Protein AF-A0A496AWL1-F1 (afdb_monomer)

Radius of gyration: 14.62 Å; Cα contacts (8 Å, |Δi|>4): 86; chains: 1; bounding box: 56×27×30 Å

pLDDT: mean 80.45, std 13.74, range [33.88, 94.31]

Nearest PDB structures (foldseek):
  6rmq-assembly2_B-3  TM=5.560E-01  e=9.309E-01  Deinococcus deserti
  9bd1-assembly1_A  TM=2.734E-01  e=8.255E+00  Homo sapiens

Structure (mmCIF, N/CA/C/O backbone):
data_AF-A0A496AWL1-F1
#
_entry.id   AF-A0A496AWL1-F1
#
loop_
_atom_site.group_PDB
_atom_site.id
_atom_site.type_symbol
_atom_site.label_atom_id
_atom_site.label_alt_id
_atom_site.label_comp_id
_atom_site.label_asym_id
_atom_site.label_entity_id
_atom_site.label_seq_id
_atom_site.pdbx_PDB_ins_code
_atom_site.Cartn_x
_atom_site.Cartn_y
_atom_site.Cartn_z
_atom_site.occupancy
_atom_site.B_iso_or_equiv
_atom_site.auth_seq_id
_atom_site.auth_comp_id
_atom_site.auth_asym_id
_atom_site.auth_atom_id
_atom_site.pdbx_PDB_model_num
ATOM 1 N N . MET A 1 1 ? -29.199 -11.484 -13.342 1.00 55.28 1 MET A N 1
ATOM 2 C CA . MET A 1 1 ? -28.106 -10.595 -13.791 1.00 55.28 1 MET A CA 1
ATOM 3 C C . MET A 1 1 ? -26.874 -10.957 -12.977 1.00 55.28 1 MET A C 1
ATOM 5 O O . MET A 1 1 ? -26.991 -10.978 -11.759 1.00 55.28 1 MET A O 1
ATOM 9 N N . LYS A 1 2 ? -25.759 -11.357 -13.600 1.00 68.00 2 LYS A N 1
ATOM 10 C CA . LYS A 1 2 ? -24.514 -11.616 -12.854 1.00 68.00 2 LYS A CA 1
ATOM 11 C C . LYS A 1 2 ? -23.859 -10.272 -12.538 1.00 68.00 2 LYS A C 1
ATOM 13 O O . LYS A 1 2 ? -23.697 -9.462 -13.445 1.00 68.00 2 LYS A O 1
ATOM 18 N N . VAL A 1 3 ? -23.530 -10.042 -11.271 1.00 80.12 3 VAL A N 1
ATOM 19 C CA . VAL A 1 3 ? -22.772 -8.870 -10.819 1.00 80.12 3 VAL A CA 1
ATOM 20 C C . VAL A 1 3 ? -21.329 -9.327 -10.650 1.00 80.12 3 VAL A C 1
ATOM 22 O O . VAL A 1 3 ? -21.063 -10.235 -9.866 1.00 80.12 3 VAL A O 1
ATOM 25 N N . TYR A 1 4 ? -20.424 -8.748 -11.431 1.00 82.06 4 TYR A N 1
ATOM 26 C CA . TYR A 1 4 ? -18.990 -9.011 -11.341 1.00 82.06 4 TYR A CA 1
ATOM 27 C C . TYR A 1 4 ? -18.334 -7.899 -10.525 1.00 82.06 4 TYR A C 1
ATOM 29 O O . TYR A 1 4 ? -18.715 -6.735 -10.656 1.00 82.06 4 TYR A O 1
ATOM 37 N N . LYS A 1 5 ? -17.373 -8.260 -9.672 1.00 88.19 5 LYS A N 1
ATOM 38 C CA . LYS A 1 5 ? -16.567 -7.286 -8.929 1.00 88.19 5 LYS A CA 1
ATOM 39 C C . LYS A 1 5 ? -15.519 -6.669 -9.853 1.00 88.19 5 LYS A C 1
ATOM 41 O O . LYS A 1 5 ? -15.094 -7.304 -10.820 1.00 88.19 5 LYS A O 1
ATOM 46 N N . THR A 1 6 ? -15.120 -5.436 -9.558 1.00 94.31 6 THR A N 1
ATOM 47 C CA . THR A 1 6 ? -13.936 -4.836 -10.182 1.00 94.31 6 THR A CA 1
ATOM 48 C C . THR A 1 6 ? -12.680 -5.539 -9.677 1.00 94.31 6 THR A C 1
ATOM 50 O O . THR A 1 6 ? -12.704 -6.192 -8.631 1.00 94.31 6 THR A O 1
ATOM 53 N N . TRP A 1 7 ? -11.583 -5.398 -10.420 1.00 91.12 7 TRP A N 1
ATOM 54 C CA . TRP A 1 7 ? -10.284 -5.916 -9.998 1.00 91.12 7 TRP A CA 1
ATOM 55 C C . TRP A 1 7 ? -9.864 -5.349 -8.635 1.00 91.12 7 TRP A C 1
ATOM 57 O O . TRP A 1 7 ? -9.531 -6.117 -7.741 1.00 91.12 7 TRP A O 1
ATOM 67 N N . ASP A 1 8 ? -10.002 -4.037 -8.438 1.00 91.94 8 ASP A N 1
ATOM 68 C CA . ASP A 1 8 ? -9.653 -3.368 -7.177 1.00 91.94 8 ASP A CA 1
ATOM 69 C C . ASP A 1 8 ? -10.448 -3.930 -5.992 1.00 91.94 8 ASP A C 1
ATOM 71 O O . ASP A 1 8 ? -9.883 -4.295 -4.964 1.00 91.94 8 ASP A O 1
ATOM 75 N N . ALA A 1 9 ? -11.767 -4.082 -6.160 1.00 92.81 9 ALA A N 1
ATOM 76 C CA . ALA A 1 9 ? -12.630 -4.614 -5.110 1.00 92.81 9 ALA A CA 1
ATOM 77 C C . ALA A 1 9 ? -12.286 -6.071 -4.772 1.00 92.81 9 ALA A C 1
ATOM 79 O O . ALA A 1 9 ? -12.352 -6.460 -3.608 1.00 92.81 9 ALA A O 1
ATOM 80 N N . PHE A 1 10 ? -11.914 -6.863 -5.780 1.00 93.00 10 PHE A N 1
ATOM 81 C CA . PHE A 1 10 ? -11.438 -8.227 -5.583 1.00 93.00 10 PHE A CA 1
ATOM 82 C C . PHE A 1 10 ? -10.102 -8.251 -4.828 1.00 93.00 10 PHE A C 1
ATOM 84 O O . PHE A 1 10 ? -9.978 -8.977 -3.848 1.00 93.00 10 PHE A O 1
ATOM 91 N N . MET A 1 11 ? -9.128 -7.427 -5.220 1.00 93.75 11 MET A N 1
ATOM 92 C CA . MET A 1 11 ? -7.818 -7.374 -4.560 1.00 93.75 11 MET A CA 1
ATOM 93 C C . MET A 1 11 ? -7.926 -6.970 -3.087 1.00 93.75 11 MET A C 1
ATOM 95 O O . MET A 1 11 ? -7.333 -7.620 -2.226 1.00 93.75 11 MET A O 1
ATOM 99 N N . VAL A 1 12 ? -8.729 -5.950 -2.777 1.00 93.75 12 VAL A N 1
ATOM 100 C CA . VAL A 1 12 ? -8.959 -5.494 -1.396 1.00 93.75 12 VAL A CA 1
ATOM 101 C C . VAL A 1 12 ? -9.625 -6.579 -0.547 1.00 93.75 12 VAL A C 1
ATOM 103 O O . VAL A 1 12 ? -9.260 -6.766 0.613 1.00 93.75 12 VAL A O 1
ATOM 106 N N . GLU A 1 13 ? -10.593 -7.309 -1.104 1.00 92.69 13 GLU A N 1
ATOM 107 C CA . GLU A 1 13 ? -11.248 -8.428 -0.420 1.00 92.69 13 GLU A CA 1
ATOM 108 C C . GLU A 1 13 ? -10.268 -9.573 -0.141 1.00 92.69 13 GLU A C 1
ATOM 110 O O . GLU A 1 13 ? -10.160 -10.013 1.002 1.00 92.69 13 GLU A O 1
ATOM 115 N N . GLN A 1 14 ? -9.486 -9.990 -1.140 1.00 91.81 14 GLN A N 1
ATOM 116 C CA . GLN A 1 14 ? -8.497 -11.061 -0.987 1.00 91.81 14 GLN A CA 1
ATOM 117 C C . GLN A 1 14 ? -7.452 -10.726 0.086 1.00 91.81 14 GLN A C 1
ATOM 119 O O . GLN A 1 14 ? -7.149 -11.563 0.937 1.00 91.81 14 GLN A O 1
ATOM 124 N N . LEU A 1 15 ? -6.936 -9.494 0.085 1.00 91.69 15 LEU A N 1
ATOM 125 C CA . LEU A 1 15 ? -5.969 -9.030 1.083 1.00 91.69 15 LEU A CA 1
ATOM 126 C C . LEU A 1 15 ? -6.575 -8.908 2.485 1.00 91.69 15 LEU A C 1
ATOM 128 O O . LEU A 1 15 ? -5.859 -9.031 3.475 1.00 91.69 15 LEU A O 1
ATOM 132 N N . ARG A 1 16 ? -7.887 -8.682 2.590 1.00 92.00 16 ARG A N 1
ATOM 133 C CA . ARG A 1 16 ? -8.590 -8.628 3.875 1.00 92.00 16 ARG A CA 1
ATOM 134 C C . ARG A 1 16 ? -8.872 -10.021 4.438 1.00 92.00 16 ARG A C 1
ATOM 136 O O . ARG A 1 16 ? -8.728 -10.221 5.641 1.00 92.00 16 ARG A O 1
ATOM 143 N N . GLU A 1 17 ? -9.304 -10.960 3.599 1.00 87.56 17 GLU A N 1
ATOM 144 C CA . GLU A 1 17 ? -9.806 -12.275 4.029 1.00 87.56 17 GLU A CA 1
ATOM 145 C C . GLU A 1 17 ? -8.716 -13.352 4.120 1.00 87.56 17 GLU A C 1
ATOM 147 O O . GLU A 1 17 ? -8.801 -14.251 4.958 1.00 87.56 17 GLU A O 1
ATOM 152 N N . HIS A 1 18 ? -7.674 -13.255 3.293 1.00 76.56 18 HIS A N 1
ATOM 153 C CA . HIS A 1 18 ? -6.636 -14.284 3.145 1.00 76.56 18 HIS A CA 1
ATOM 154 C C . HIS A 1 18 ? -5.209 -13.739 3.336 1.00 76.56 18 HIS A C 1
ATOM 156 O O . HIS A 1 18 ? -4.242 -14.418 3.002 1.00 76.56 18 HIS A O 1
ATOM 162 N N . GLY A 1 19 ? -5.093 -12.507 3.840 1.00 67.31 19 GLY A N 1
ATOM 163 C CA . GLY A 1 19 ? -3.961 -11.598 3.655 1.00 67.31 19 GLY A CA 1
ATOM 164 C C . GLY A 1 19 ? -2.599 -12.046 4.172 1.00 67.31 19 GLY A C 1
ATOM 165 O O . GLY A 1 19 ? -2.166 -11.611 5.239 1.00 67.31 19 GLY A O 1
ATOM 166 N N . ASP A 1 20 ? -1.860 -12.773 3.338 1.00 82.06 20 ASP A N 1
ATOM 167 C CA . ASP A 1 20 ? -0.402 -12.683 3.329 1.00 82.06 20 ASP A CA 1
ATOM 168 C C . ASP A 1 20 ? 0.023 -11.395 2.605 1.00 82.06 20 ASP A C 1
ATOM 170 O O . ASP A 1 20 ? 0.309 -11.369 1.407 1.00 82.06 20 ASP A O 1
ATOM 174 N N . VAL A 1 21 ? -0.007 -10.287 3.349 1.00 85.25 21 VAL A N 1
ATOM 175 C CA . VAL A 1 21 ? 0.425 -8.970 2.857 1.00 85.25 21 VAL A CA 1
ATOM 176 C C . VAL A 1 21 ? 1.909 -8.987 2.483 1.00 85.25 21 VAL A C 1
ATOM 178 O O . VAL A 1 21 ? 2.285 -8.325 1.519 1.00 85.25 21 VAL A O 1
ATOM 181 N N . GLY A 1 22 ? 2.731 -9.757 3.205 1.00 83.44 22 GLY A N 1
ATOM 182 C CA . GLY A 1 22 ? 4.164 -9.886 2.937 1.00 83.44 22 GLY A CA 1
ATOM 183 C C . GLY A 1 22 ? 4.416 -10.540 1.583 1.00 83.44 22 GLY A C 1
ATOM 184 O O . GLY A 1 22 ? 5.036 -9.927 0.722 1.00 83.44 22 GLY A O 1
ATOM 185 N N . GLY A 1 23 ? 3.832 -11.717 1.345 1.00 87.38 23 GLY A N 1
ATOM 186 C CA . GLY A 1 23 ? 3.962 -12.414 0.063 1.00 87.38 23 GLY A CA 1
ATOM 187 C C . GLY A 1 23 ? 3.409 -11.617 -1.125 1.00 87.38 23 GLY A C 1
ATOM 188 O O . GLY A 1 23 ? 3.981 -11.643 -2.214 1.00 87.38 23 GLY A O 1
ATOM 189 N N . TYR A 1 24 ? 2.328 -10.855 -0.925 1.00 90.31 24 TYR A N 1
ATOM 190 C CA . TYR A 1 24 ? 1.817 -9.950 -1.958 1.00 90.31 24 TYR A CA 1
ATOM 191 C C . TYR A 1 24 ? 2.796 -8.807 -2.275 1.00 90.31 24 TYR A C 1
ATOM 193 O O . TYR A 1 24 ? 3.031 -8.502 -3.445 1.00 90.31 24 TYR A O 1
ATOM 201 N N . LEU A 1 25 ? 3.379 -8.185 -1.249 1.00 88.56 25 LEU A N 1
ATOM 202 C CA . LEU A 1 25 ? 4.377 -7.129 -1.417 1.00 88.56 25 LEU A CA 1
ATOM 203 C C . LEU A 1 25 ? 5.657 -7.633 -2.072 1.00 88.56 25 LEU A C 1
ATOM 205 O O . LEU A 1 25 ? 6.194 -6.938 -2.931 1.00 88.56 25 LEU A O 1
ATOM 209 N N . ASP A 1 26 ? 6.116 -8.827 -1.708 1.00 87.12 26 ASP A N 1
ATOM 210 C CA . ASP A 1 26 ? 7.297 -9.442 -2.309 1.00 87.12 26 ASP A CA 1
ATOM 211 C C . ASP A 1 26 ? 7.096 -9.620 -3.822 1.00 87.12 26 ASP A C 1
ATOM 213 O O . ASP A 1 26 ? 7.924 -9.161 -4.610 1.00 87.12 26 ASP A O 1
ATOM 217 N N . ALA A 1 27 ? 5.941 -10.148 -4.245 1.00 90.56 27 ALA A N 1
ATOM 218 C CA . ALA A 1 27 ? 5.596 -10.272 -5.664 1.00 90.56 27 ALA A CA 1
ATOM 219 C C . ALA A 1 27 ? 5.539 -8.909 -6.385 1.00 90.56 27 ALA A C 1
ATOM 221 O O . ALA A 1 27 ? 5.987 -8.766 -7.521 1.00 90.56 27 ALA A O 1
ATOM 222 N N . VAL A 1 28 ? 5.019 -7.872 -5.723 1.00 91.19 28 VAL A N 1
ATOM 223 C CA . VAL A 1 28 ? 4.985 -6.504 -6.268 1.00 91.19 28 VAL A CA 1
ATOM 224 C C . VAL A 1 28 ? 6.393 -5.918 -6.421 1.00 91.19 28 VAL A C 1
ATOM 226 O O . VAL A 1 28 ? 6.670 -5.216 -7.398 1.00 91.19 28 VAL A O 1
ATOM 229 N N . ILE A 1 29 ? 7.297 -6.199 -5.479 1.00 86.94 29 ILE A N 1
ATOM 230 C CA . ILE A 1 29 ? 8.697 -5.770 -5.549 1.00 86.94 29 ILE A CA 1
ATOM 231 C C . ILE A 1 29 ? 9.417 -6.474 -6.706 1.00 86.94 29 ILE A C 1
ATOM 233 O O . ILE A 1 29 ? 10.178 -5.816 -7.417 1.00 86.94 29 ILE A O 1
ATOM 237 N N . GLU A 1 30 ? 9.163 -7.764 -6.937 1.00 89.06 30 GLU A N 1
ATOM 238 C CA . GLU A 1 30 ? 9.693 -8.498 -8.095 1.00 89.06 30 GLU A CA 1
ATOM 239 C C . GLU A 1 30 ? 9.246 -7.860 -9.420 1.00 89.06 30 GLU A C 1
ATOM 241 O O . GLU A 1 30 ? 10.079 -7.565 -10.282 1.00 89.06 30 GLU A O 1
ATOM 246 N N . GLU A 1 31 ? 7.959 -7.532 -9.560 1.00 90.50 31 GLU A N 1
ATOM 247 C CA . GLU A 1 31 ? 7.449 -6.853 -10.759 1.00 90.50 31 GLU A CA 1
ATOM 248 C C . GLU A 1 31 ? 8.073 -5.469 -10.961 1.00 90.50 31 GLU A C 1
ATOM 250 O O . GLU A 1 31 ? 8.445 -5.079 -12.076 1.00 90.50 31 GLU A O 1
ATOM 255 N N . TYR A 1 32 ? 8.268 -4.725 -9.872 1.00 86.38 32 TYR A N 1
ATOM 256 C CA . TYR A 1 32 ? 9.003 -3.468 -9.923 1.00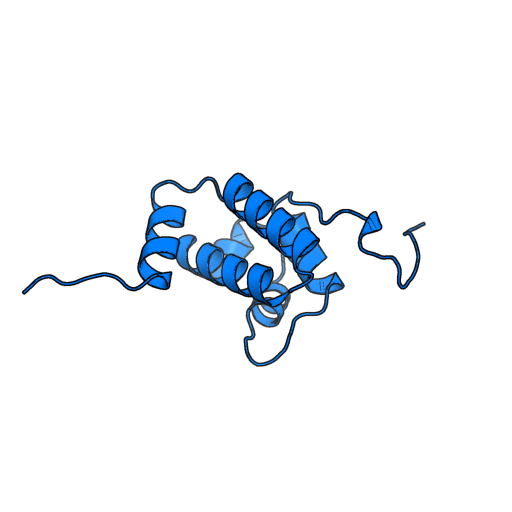 86.38 32 TYR A CA 1
ATOM 257 C C . TYR A 1 32 ? 10.453 -3.660 -10.390 1.00 86.38 32 TYR A C 1
ATOM 259 O O . TYR A 1 32 ? 10.950 -2.842 -11.164 1.00 86.38 32 TYR A O 1
ATOM 267 N N . GLN A 1 33 ? 11.154 -4.710 -9.962 1.00 84.75 33 GLN A N 1
ATOM 268 C CA . GLN A 1 33 ? 12.538 -4.952 -10.385 1.00 84.75 33 GLN A CA 1
ATOM 269 C C . GLN A 1 33 ? 12.645 -5.194 -11.895 1.00 84.75 33 GLN A C 1
ATOM 271 O O . GLN A 1 33 ? 13.591 -4.710 -12.522 1.00 84.75 33 GLN A O 1
ATOM 276 N N . ILE A 1 34 ? 11.661 -5.880 -12.480 1.00 87.88 34 ILE A N 1
ATOM 277 C CA . ILE A 1 34 ? 11.610 -6.186 -13.915 1.00 87.88 34 ILE A CA 1
ATOM 278 C C . ILE A 1 34 ? 11.234 -4.941 -14.724 1.00 87.88 34 ILE A C 1
ATOM 280 O O . ILE A 1 34 ? 11.895 -4.603 -15.707 1.00 87.88 34 ILE A O 1
ATOM 284 N N . HIS A 1 35 ? 10.173 -4.244 -14.313 1.00 87.50 35 HIS A N 1
ATOM 285 C CA . HIS A 1 35 ? 9.550 -3.190 -15.118 1.00 87.50 35 HIS A CA 1
ATOM 286 C C . HIS A 1 35 ? 9.952 -1.766 -14.722 1.00 87.50 35 HIS A C 1
ATOM 288 O O . HIS A 1 35 ? 9.658 -0.820 -15.452 1.00 87.50 35 HIS A O 1
ATOM 294 N N . ARG A 1 36 ? 10.625 -1.599 -13.577 1.00 83.69 36 ARG A N 1
ATOM 295 C CA . ARG A 1 36 ? 11.066 -0.317 -12.995 1.00 83.69 36 ARG A CA 1
ATOM 296 C C . ARG A 1 36 ? 9.943 0.717 -12.872 1.00 83.69 36 ARG A C 1
ATOM 298 O O . ARG A 1 36 ? 10.194 1.918 -12.950 1.00 83.69 36 ARG A O 1
ATOM 305 N N . ASN A 1 37 ? 8.716 0.251 -12.632 1.00 85.69 37 ASN A N 1
ATOM 306 C CA . ASN A 1 37 ? 7.527 1.089 -12.510 1.00 85.69 37 ASN A CA 1
ATOM 307 C C . ASN A 1 37 ? 7.063 1.220 -11.049 1.00 85.69 37 ASN A C 1
ATOM 309 O O . ASN A 1 37 ? 6.519 0.277 -10.475 1.00 85.69 37 ASN A O 1
ATOM 313 N N . LEU A 1 38 ? 7.267 2.401 -10.458 1.00 83.06 38 LEU A N 1
ATOM 314 C CA . LEU A 1 38 ? 6.890 2.691 -9.069 1.00 83.06 38 LEU A CA 1
ATOM 315 C C . LEU A 1 38 ? 5.371 2.744 -8.853 1.00 83.06 38 LEU A C 1
ATOM 317 O O . LEU A 1 38 ? 4.921 2.498 -7.733 1.00 83.06 38 LEU A O 1
ATOM 321 N N . ASP A 1 39 ? 4.586 2.994 -9.904 1.00 85.88 39 ASP A N 1
ATOM 322 C CA . ASP A 1 39 ? 3.125 3.092 -9.813 1.00 85.88 39 ASP A CA 1
ATOM 323 C C . ASP A 1 39 ? 2.502 1.757 -9.368 1.00 85.88 39 ASP A C 1
ATOM 325 O O . ASP A 1 39 ? 1.479 1.739 -8.687 1.00 85.88 39 ASP A O 1
ATOM 329 N N . ILE A 1 40 ? 3.148 0.626 -9.688 1.00 88.38 40 ILE A N 1
ATOM 330 C CA . ILE A 1 40 ? 2.706 -0.714 -9.263 1.00 88.38 40 ILE A CA 1
ATOM 331 C C . ILE A 1 40 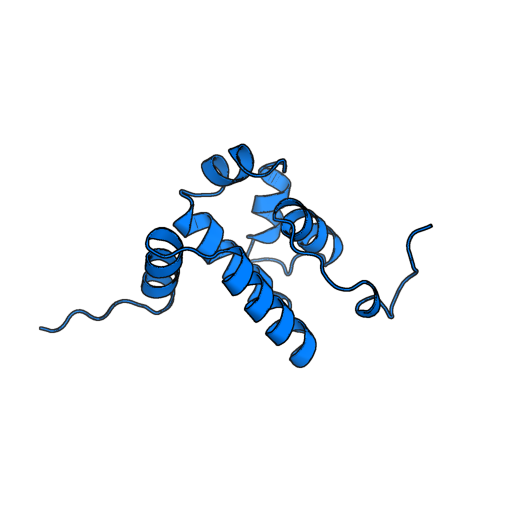? 2.815 -0.855 -7.742 1.00 88.38 40 ILE A C 1
ATOM 333 O O . ILE A 1 40 ? 1.907 -1.384 -7.102 1.00 88.38 40 ILE A O 1
ATOM 337 N N . ILE A 1 41 ? 3.900 -0.339 -7.153 1.00 88.25 41 ILE A N 1
ATOM 338 C CA . ILE A 1 41 ? 4.077 -0.340 -5.700 1.00 88.25 41 ILE A CA 1
ATOM 339 C C . ILE A 1 41 ? 3.015 0.558 -5.073 1.00 88.25 41 ILE A C 1
ATOM 341 O O . ILE A 1 41 ? 2.308 0.119 -4.175 1.00 88.25 41 ILE A O 1
ATOM 345 N N . GLN A 1 42 ? 2.849 1.783 -5.576 1.00 88.56 42 GLN A N 1
ATOM 346 C CA . GLN A 1 42 ? 1.844 2.720 -5.069 1.00 88.56 42 GLN A CA 1
ATOM 347 C C . GLN A 1 42 ? 0.429 2.119 -5.078 1.00 88.56 42 GLN A C 1
ATOM 349 O O . GLN A 1 42 ? -0.282 2.202 -4.075 1.00 88.56 42 GLN A O 1
ATOM 354 N N . LEU A 1 43 ? 0.045 1.461 -6.173 1.00 91.06 43 LEU A N 1
ATOM 355 C CA . LEU A 1 43 ? -1.247 0.793 -6.300 1.00 91.06 43 LEU A CA 1
ATOM 356 C C . LEU A 1 43 ? -1.404 -0.357 -5.294 1.00 91.06 43 LEU A C 1
ATOM 358 O O . LEU A 1 43 ? -2.431 -0.472 -4.628 1.00 91.06 43 LEU A O 1
ATOM 362 N N . ALA A 1 44 ? -0.369 -1.181 -5.124 1.00 91.69 44 ALA A N 1
ATOM 363 C CA . ALA A 1 44 ? -0.379 -2.254 -4.135 1.00 91.69 44 ALA A CA 1
ATOM 364 C C . ALA A 1 44 ? -0.545 -1.718 -2.704 1.00 91.69 44 ALA A C 1
ATOM 366 O O . ALA A 1 44 ? -1.332 -2.262 -1.924 1.00 91.69 44 ALA A O 1
ATOM 367 N N . LEU A 1 45 ? 0.148 -0.621 -2.372 1.00 90.38 45 LEU A N 1
ATOM 368 C CA . LEU A 1 45 ? 0.008 0.048 -1.079 1.00 90.38 45 LEU A CA 1
ATOM 369 C C . LEU A 1 45 ? -1.441 0.505 -0.851 1.00 90.38 45 LEU A C 1
ATOM 371 O O . LEU A 1 45 ? -1.962 0.305 0.245 1.00 90.38 45 LEU A O 1
ATOM 375 N N . GLN A 1 46 ? -2.115 1.053 -1.869 1.00 91.94 46 GLN A N 1
ATOM 376 C CA . GLN A 1 46 ? -3.527 1.454 -1.776 1.00 91.94 46 GLN A CA 1
ATOM 377 C C . GLN A 1 46 ? -4.435 0.279 -1.431 1.00 91.94 46 GLN A C 1
ATOM 379 O O . GLN A 1 46 ? -5.218 0.375 -0.484 1.00 91.94 46 GLN A O 1
ATOM 384 N N . TYR A 1 47 ? -4.288 -0.853 -2.122 1.00 93.75 47 TYR A N 1
ATOM 385 C CA . TYR A 1 47 ? -5.102 -2.031 -1.829 1.00 93.75 47 TYR A CA 1
ATOM 386 C C . TYR A 1 47 ? -4.892 -2.544 -0.405 1.00 93.75 47 TYR A C 1
ATOM 388 O O . TYR A 1 47 ? -5.859 -2.885 0.276 1.00 93.75 47 TYR A O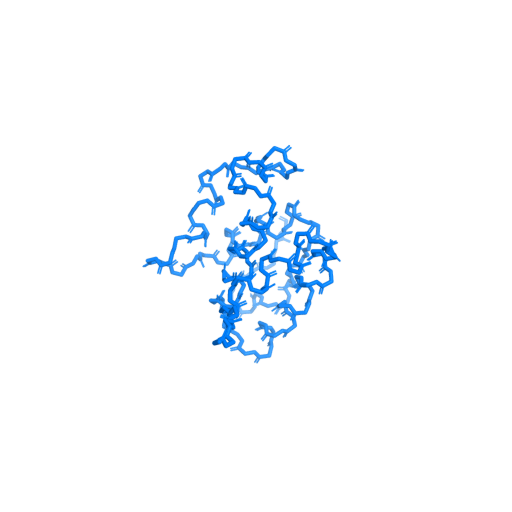 1
ATOM 396 N N . ILE A 1 48 ? -3.648 -2.562 0.078 1.00 91.69 48 ILE A N 1
ATOM 397 C CA . ILE A 1 48 ? -3.340 -2.997 1.444 1.00 91.69 48 ILE A CA 1
ATOM 398 C C . ILE A 1 48 ? -3.937 -2.022 2.463 1.00 91.69 48 ILE A C 1
ATOM 400 O O . ILE A 1 48 ? -4.546 -2.454 3.441 1.00 91.69 48 ILE A O 1
ATOM 404 N N . VAL A 1 49 ? -3.810 -0.713 2.235 1.00 91.62 49 VAL A N 1
ATOM 405 C CA . VAL A 1 49 ? -4.391 0.319 3.104 1.00 91.62 49 VAL A CA 1
ATOM 406 C C . VAL A 1 49 ? -5.902 0.137 3.208 1.00 91.62 49 VAL A C 1
ATOM 408 O O . VAL A 1 49 ? -6.437 0.084 4.315 1.00 91.62 49 VAL A O 1
ATOM 411 N N . GLU A 1 50 ? -6.597 -0.022 2.084 1.00 92.44 50 GLU A N 1
ATOM 412 C CA . GLU A 1 50 ? -8.045 -0.248 2.062 1.00 92.44 50 GLU A CA 1
ATOM 413 C C . GLU A 1 50 ? -8.451 -1.587 2.699 1.00 92.44 50 GLU A C 1
ATOM 415 O O . GLU A 1 50 ? -9.453 -1.669 3.421 1.00 92.44 50 GLU A O 1
ATOM 420 N N . ALA A 1 51 ? -7.663 -2.644 2.490 1.00 91.94 51 ALA A N 1
ATOM 421 C CA . ALA A 1 51 ? -7.895 -3.950 3.099 1.00 91.94 51 ALA A CA 1
ATOM 422 C C . ALA A 1 51 ? -7.762 -3.896 4.628 1.00 91.94 51 ALA A C 1
ATOM 424 O O . ALA A 1 51 ? -8.548 -4.532 5.334 1.00 91.94 51 ALA A O 1
ATOM 425 N N . GLN A 1 52 ? -6.828 -3.086 5.138 1.00 89.19 52 GLN A N 1
ATOM 426 C CA . GLN A 1 52 ? -6.518 -2.951 6.564 1.00 89.19 52 GLN A CA 1
ATOM 427 C C . GLN A 1 52 ? -7.369 -1.923 7.327 1.00 89.19 52 GLN A C 1
ATOM 429 O O . GLN A 1 52 ? -7.1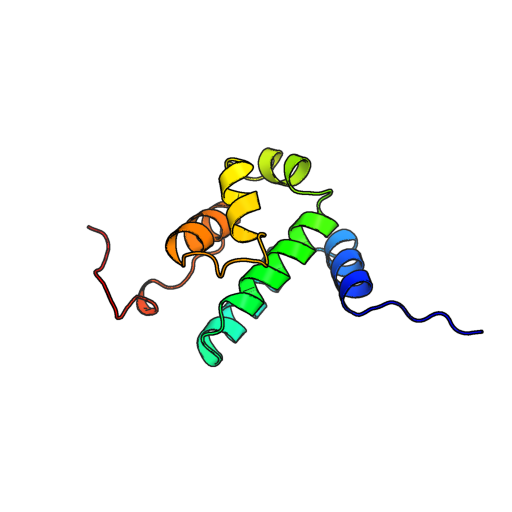32 -1.718 8.520 1.00 89.19 52 GLN A O 1
ATOM 434 N N . GLY A 1 53 ? -8.378 -1.321 6.690 1.00 88.88 53 GLY A N 1
ATOM 435 C CA . GLY A 1 53 ? -9.288 -0.364 7.335 1.00 88.88 53 GLY A CA 1
ATOM 436 C C . GLY A 1 53 ? -8.892 1.105 7.160 1.00 88.88 53 GLY A C 1
ATOM 437 O O . GLY A 1 53 ? -9.418 1.972 7.854 1.00 88.88 53 GLY A O 1
ATOM 438 N N . GLY A 1 54 ? -7.991 1.392 6.221 1.00 90.06 54 GLY A N 1
ATOM 439 C CA . GLY A 1 54 ? -7.554 2.734 5.859 1.00 90.06 54 GLY A CA 1
ATOM 440 C C . GLY A 1 54 ? -6.264 3.174 6.552 1.00 90.06 54 GLY A C 1
ATOM 441 O O . GLY A 1 54 ? -5.691 2.473 7.386 1.00 90.06 54 GLY A O 1
ATOM 442 N N . ILE A 1 55 ? -5.818 4.385 6.204 1.00 87.88 55 ILE A N 1
ATOM 443 C CA . ILE A 1 55 ? -4.540 4.969 6.644 1.00 87.88 55 ILE A CA 1
ATOM 444 C C . ILE A 1 55 ? -4.429 4.978 8.170 1.00 87.88 55 ILE A C 1
ATOM 446 O O . ILE A 1 55 ? -3.421 4.538 8.706 1.00 87.88 55 ILE A O 1
ATOM 450 N N . SER A 1 56 ? -5.475 5.434 8.871 1.00 86.88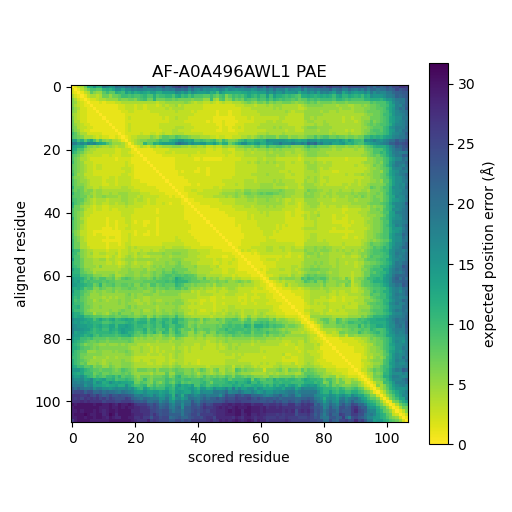 56 SER A N 1
ATOM 451 C CA . SER A 1 56 ? -5.437 5.593 10.331 1.00 86.88 56 SER A CA 1
ATOM 452 C C . SER A 1 56 ? -5.317 4.268 11.084 1.00 86.88 56 SER A C 1
ATOM 454 O O . SER A 1 56 ? -4.624 4.211 12.098 1.00 86.88 56 SER A O 1
ATOM 456 N N . GLU A 1 57 ? -5.984 3.213 10.616 1.00 87.25 57 GLU A N 1
ATOM 457 C CA . GLU A 1 57 ? -5.895 1.892 11.247 1.00 87.25 57 GLU A CA 1
ATOM 458 C C . GLU A 1 57 ? -4.559 1.226 10.947 1.00 87.25 57 GLU A C 1
ATOM 460 O O . GLU A 1 57 ? -3.963 0.587 11.814 1.00 87.25 57 GLU A O 1
ATOM 465 N N . LEU A 1 58 ? -4.053 1.432 9.735 1.00 84.06 58 LEU A N 1
ATOM 466 C CA . LEU A 1 58 ? -2.771 0.905 9.322 1.00 84.06 58 LEU A CA 1
ATOM 467 C C . LEU A 1 58 ? -1.615 1.566 10.089 1.00 84.06 58 LEU A C 1
ATOM 469 O O . LEU A 1 58 ? -0.824 0.852 10.692 1.00 84.06 58 LEU A O 1
ATOM 473 N N . THR A 1 59 ? -1.556 2.897 10.189 1.00 84.56 59 THR A N 1
ATOM 474 C CA . THR A 1 59 ? -0.484 3.624 10.910 1.00 84.56 59 THR A CA 1
ATOM 475 C C . THR A 1 59 ? -0.425 3.332 12.412 1.00 84.56 59 THR A C 1
ATOM 477 O O . THR A 1 59 ? 0.543 3.677 13.072 1.00 84.56 59 THR A O 1
ATOM 480 N N . LYS A 1 60 ? -1.462 2.722 12.998 1.00 85.00 60 LYS A N 1
ATOM 481 C CA . LYS A 1 60 ? -1.401 2.221 14.384 1.00 85.00 60 LYS A CA 1
ATOM 482 C C . LYS A 1 60 ? -0.650 0.895 14.489 1.00 85.00 60 LYS A C 1
ATOM 484 O O . LYS A 1 60 ? -0.137 0.567 15.553 1.00 85.00 60 LYS A O 1
ATOM 489 N N . LYS A 1 61 ? -0.659 0.104 13.415 1.00 80.56 61 LYS A N 1
ATOM 490 C CA . LYS A 1 61 ? -0.020 -1.216 13.341 1.00 80.56 61 LYS A CA 1
ATOM 491 C C . LYS A 1 61 ? 1.432 -1.119 12.899 1.00 80.56 61 LYS A C 1
ATOM 493 O O . LYS A 1 61 ? 2.235 -1.965 13.274 1.00 80.56 61 LYS A O 1
ATOM 498 N N . ILE A 1 62 ? 1.732 -0.124 12.073 1.00 76.81 62 ILE A N 1
ATOM 499 C CA . ILE A 1 62 ? 3.042 0.097 11.469 1.00 76.81 62 ILE A CA 1
ATOM 500 C C . ILE A 1 62 ? 3.509 1.479 11.908 1.00 76.81 62 ILE A C 1
ATOM 502 O O . ILE A 1 62 ? 2.757 2.440 11.788 1.00 76.81 62 ILE A O 1
ATOM 506 N N . ASP A 1 63 ? 4.702 1.564 12.490 1.00 78.94 63 ASP A N 1
ATOM 507 C CA . ASP A 1 63 ? 5.218 2.766 13.159 1.00 78.94 63 ASP A CA 1
ATOM 508 C C . ASP A 1 63 ? 5.628 3.848 12.143 1.00 78.94 63 ASP A C 1
ATOM 510 O O . ASP A 1 63 ? 6.806 4.129 11.928 1.00 78.94 63 ASP A O 1
ATOM 514 N N . ILE A 1 64 ? 4.641 4.401 11.435 1.00 83.06 64 ILE A N 1
ATOM 515 C CA . ILE A 1 64 ? 4.812 5.461 10.441 1.00 83.06 64 ILE A CA 1
ATOM 516 C C . ILE A 1 64 ? 3.797 6.575 10.643 1.00 83.06 64 ILE A C 1
ATOM 518 O O . ILE A 1 64 ? 2.637 6.353 10.998 1.00 83.06 64 ILE A O 1
ATOM 522 N N . GLU A 1 65 ? 4.222 7.800 10.343 1.00 86.12 65 GLU A N 1
ATOM 523 C CA . GLU A 1 65 ? 3.324 8.943 10.391 1.00 86.12 65 GLU A CA 1
ATOM 524 C C . GLU A 1 65 ? 2.256 8.866 9.279 1.00 86.12 65 GLU A C 1
ATOM 526 O O . GLU A 1 65 ? 2.585 8.618 8.113 1.00 86.12 65 GLU A O 1
ATOM 531 N N . PRO A 1 66 ? 0.974 9.157 9.582 1.00 85.50 66 PRO A N 1
ATOM 532 C CA . PRO A 1 66 ? -0.108 9.137 8.594 1.00 85.50 66 PRO A CA 1
ATOM 533 C C . PRO A 1 66 ? 0.123 10.040 7.382 1.00 85.50 66 PRO A C 1
ATOM 535 O O . PRO A 1 66 ? -0.365 9.742 6.292 1.00 85.50 66 PRO A O 1
ATOM 538 N N . GLN A 1 67 ? 0.856 11.141 7.563 1.00 86.81 67 GLN A N 1
ATOM 539 C CA . GLN A 1 67 ? 1.195 12.069 6.485 1.00 86.81 67 GLN A CA 1
ATOM 540 C C . GLN A 1 67 ? 2.129 11.414 5.467 1.00 86.81 67 GLN A C 1
ATOM 542 O O . GLN A 1 67 ? 1.851 11.475 4.275 1.00 86.81 67 GLN A O 1
ATOM 547 N N . VAL A 1 68 ? 3.157 10.699 5.936 1.00 84.25 68 VAL A N 1
ATOM 548 C CA . VAL A 1 68 ? 4.113 9.978 5.081 1.00 84.25 68 VAL A CA 1
ATOM 549 C C . VAL A 1 68 ? 3.392 8.925 4.242 1.00 84.25 68 VAL A C 1
ATOM 551 O O . VAL A 1 68 ? 3.607 8.833 3.036 1.00 84.25 68 VAL A O 1
ATOM 554 N N . LEU A 1 69 ? 2.479 8.167 4.855 1.00 84.50 69 LEU A N 1
ATOM 555 C CA . LEU A 1 69 ? 1.666 7.199 4.124 1.00 84.50 69 LEU A CA 1
ATOM 556 C C . LEU A 1 69 ? 0.720 7.887 3.126 1.00 84.50 69 LEU A C 1
ATOM 558 O O . LEU A 1 69 ? 0.604 7.442 1.991 1.00 84.50 69 LEU A O 1
ATOM 562 N N . SER A 1 70 ? 0.081 8.993 3.512 1.00 85.94 70 SER A N 1
ATOM 563 C CA . SER A 1 70 ? -0.825 9.736 2.622 1.00 85.94 70 SER A CA 1
ATOM 564 C C . SER A 1 70 ? -0.106 10.300 1.395 1.00 85.94 70 SER A C 1
ATOM 566 O O . SER A 1 70 ? -0.654 10.250 0.300 1.00 85.94 70 SER A O 1
ATOM 568 N N . GLU A 1 71 ? 1.122 10.796 1.557 1.00 85.19 71 GLU A N 1
ATOM 569 C CA . GLU A 1 71 ? 1.949 11.281 0.446 1.00 85.19 71 GLU A CA 1
ATOM 570 C C . GLU A 1 71 ? 2.285 10.175 -0.552 1.00 85.19 71 GLU A C 1
ATOM 572 O O . GLU A 1 71 ? 2.301 10.417 -1.754 1.00 85.19 71 GLU A O 1
ATOM 577 N N . VAL A 1 72 ? 2.529 8.956 -0.069 1.00 84.00 72 VAL A N 1
ATOM 578 C CA . VAL A 1 72 ? 2.799 7.810 -0.943 1.00 84.00 72 VAL A CA 1
ATOM 579 C C . VAL A 1 72 ? 1.544 7.345 -1.674 1.00 84.00 72 VAL A C 1
ATOM 581 O O . VAL A 1 72 ? 1.626 6.867 -2.798 1.00 84.00 72 VAL A O 1
ATOM 584 N N . LEU A 1 73 ? 0.364 7.499 -1.083 1.00 85.44 73 LEU A N 1
ATOM 585 C CA . LEU A 1 73 ? -0.893 7.090 -1.712 1.00 85.44 73 LEU A CA 1
ATOM 586 C C . LEU A 1 73 ? -1.483 8.165 -2.638 1.00 85.44 73 LEU A C 1
ATOM 588 O O . LEU A 1 73 ? -2.472 7.898 -3.318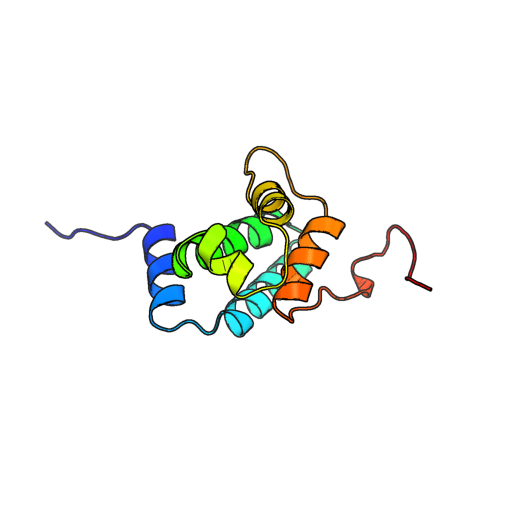 1.00 85.44 73 LEU A O 1
ATOM 592 N N . ASP A 1 74 ? -0.888 9.357 -2.684 1.00 84.19 74 ASP A N 1
ATOM 593 C CA . ASP A 1 74 ? -1.332 10.475 -3.513 1.00 84.19 74 ASP A CA 1
ATOM 594 C C . ASP A 1 74 ? -1.099 10.191 -5.008 1.00 84.19 74 ASP A C 1
ATOM 596 O O . ASP A 1 74 ? -0.013 10.393 -5.545 1.00 84.19 74 ASP A O 1
ATOM 600 N N . ASN A 1 75 ? -2.153 9.767 -5.707 1.00 71.38 75 ASN A N 1
ATOM 601 C CA . ASN A 1 75 ? -2.129 9.476 -7.147 1.00 71.38 75 ASN A CA 1
ATOM 602 C C . ASN A 1 75 ? -1.841 10.694 -8.041 1.00 71.38 75 ASN A C 1
ATOM 604 O O . ASN A 1 75 ? -1.713 10.545 -9.256 1.00 71.38 75 ASN A O 1
ATOM 608 N N . THR A 1 76 ? -1.766 11.909 -7.487 1.00 74.81 76 THR A N 1
ATOM 609 C CA . THR A 1 76 ? -1.404 13.104 -8.264 1.00 74.81 76 THR A CA 1
ATOM 610 C C . THR A 1 76 ? 0.104 13.260 -8.442 1.00 74.81 76 THR A C 1
ATOM 612 O O . THR A 1 76 ? 0.540 14.059 -9.276 1.00 74.81 76 THR A O 1
ATOM 615 N N . ARG A 1 77 ? 0.914 12.513 -7.677 1.00 70.62 77 ARG A N 1
ATOM 616 C CA . ARG A 1 77 ? 2.376 12.590 -7.704 1.00 70.62 77 ARG A CA 1
ATOM 617 C C . ARG A 1 77 ? 2.991 11.207 -7.528 1.00 70.62 77 ARG A C 1
ATOM 619 O O . ARG A 1 77 ? 2.680 10.508 -6.575 1.00 70.62 77 ARG A O 1
ATOM 626 N N . THR A 1 78 ? 3.945 10.854 -8.387 1.00 69.62 78 THR A N 1
ATOM 627 C CA . THR A 1 78 ? 4.768 9.661 -8.162 1.00 69.62 78 THR A CA 1
ATOM 628 C C . THR A 1 78 ? 5.570 9.854 -6.870 1.00 69.62 78 THR A C 1
ATOM 630 O O . THR A 1 78 ? 6.315 10.838 -6.761 1.00 69.62 78 THR A O 1
ATOM 633 N N . PRO A 1 79 ? 5.443 8.955 -5.882 1.00 73.56 79 PRO A N 1
ATOM 634 C CA . PRO A 1 79 ? 6.165 9.103 -4.636 1.00 73.56 79 PRO A CA 1
ATOM 635 C C . PRO A 1 79 ? 7.670 8.969 -4.856 1.00 73.56 79 PRO A C 1
ATOM 637 O O . PRO A 1 79 ? 8.140 8.177 -5.676 1.00 73.56 79 PRO A O 1
ATOM 640 N N . ASN A 1 80 ? 8.449 9.712 -4.073 1.00 79.75 80 ASN A N 1
ATOM 641 C CA . ASN A 1 80 ? 9.895 9.529 -4.053 1.00 79.75 80 ASN A CA 1
ATOM 642 C C . ASN A 1 80 ? 10.230 8.114 -3.540 1.00 79.75 80 ASN A C 1
ATOM 644 O O . ASN A 1 80 ? 9.662 7.646 -2.551 1.00 79.75 80 ASN A O 1
ATOM 648 N N . ILE A 1 81 ? 11.205 7.461 -4.177 1.00 77.88 81 ILE A N 1
ATOM 649 C CA . ILE A 1 81 ? 11.731 6.150 -3.782 1.00 77.88 81 ILE A CA 1
ATOM 650 C C . ILE A 1 81 ? 12.180 6.095 -2.314 1.00 77.88 81 ILE A C 1
ATOM 652 O O . ILE A 1 81 ? 12.062 5.050 -1.679 1.00 77.88 81 ILE A O 1
ATOM 656 N N . HIS A 1 82 ? 12.661 7.207 -1.749 1.00 80.19 82 HIS A N 1
ATOM 657 C CA . HIS A 1 82 ? 13.009 7.286 -0.330 1.00 80.19 82 HIS A CA 1
ATOM 658 C C . HIS A 1 82 ? 11.774 7.146 0.567 1.00 80.19 82 HIS A C 1
ATOM 660 O O . HIS A 1 82 ? 11.801 6.365 1.514 1.00 80.19 82 HIS A O 1
ATOM 666 N N . THR A 1 83 ? 10.681 7.840 0.243 1.00 81.06 83 THR A N 1
ATOM 667 C CA . THR A 1 83 ? 9.417 7.765 0.991 1.00 81.06 83 THR A CA 1
ATOM 668 C C . THR A 1 83 ? 8.787 6.378 0.864 1.00 81.06 83 THR A C 1
ATOM 670 O O . THR A 1 83 ? 8.365 5.799 1.862 1.00 81.06 83 THR A O 1
ATOM 673 N N . LEU A 1 84 ? 8.808 5.795 -0.341 1.00 82.12 84 LEU A N 1
ATOM 674 C CA . LEU A 1 84 ? 8.368 4.414 -0.574 1.00 82.12 84 LEU A CA 1
ATOM 675 C C . LEU A 1 84 ? 9.164 3.412 0.262 1.00 82.12 84 LEU A C 1
ATOM 677 O O . LEU A 1 84 ? 8.581 2.524 0.876 1.00 82.12 84 LEU A O 1
ATOM 681 N N . ARG A 1 85 ? 10.488 3.575 0.335 1.00 83.00 85 ARG A N 1
ATOM 682 C CA . ARG A 1 85 ? 11.347 2.714 1.153 1.00 83.00 85 ARG A CA 1
ATOM 683 C C . ARG A 1 85 ? 11.013 2.817 2.635 1.00 83.00 85 ARG A C 1
ATOM 685 O O . ARG A 1 85 ? 10.977 1.791 3.299 1.00 83.00 85 ARG A O 1
ATOM 692 N N . THR A 1 86 ? 10.741 4.017 3.146 1.00 84.00 86 THR A N 1
ATOM 693 C CA . THR A 1 86 ? 10.311 4.198 4.541 1.00 84.00 86 THR A CA 1
ATOM 694 C C . THR A 1 86 ? 9.041 3.402 4.835 1.00 84.00 86 THR A C 1
ATOM 696 O O . THR A 1 86 ? 8.989 2.687 5.833 1.00 84.00 86 THR A O 1
ATOM 699 N N . VAL A 1 87 ? 8.043 3.475 3.948 1.00 84.31 87 VAL A N 1
ATOM 700 C CA . VAL A 1 87 ? 6.778 2.740 4.112 1.00 84.31 87 VAL A CA 1
ATOM 701 C C . VAL A 1 87 ? 6.986 1.226 4.006 1.00 84.31 87 VAL A C 1
ATOM 703 O O . VAL A 1 87 ? 6.496 0.490 4.856 1.00 84.31 87 VAL A O 1
ATOM 706 N N . LEU A 1 88 ? 7.751 0.752 3.018 1.00 83.06 88 LEU A N 1
ATOM 707 C CA . LEU A 1 88 ? 8.024 -0.680 2.842 1.00 83.06 88 LEU A CA 1
ATOM 708 C C . LEU A 1 88 ? 8.835 -1.264 4.007 1.00 83.06 88 LEU A C 1
ATOM 710 O O . LEU A 1 88 ? 8.490 -2.326 4.522 1.00 83.06 88 LEU A O 1
ATOM 714 N N . ASN A 1 89 ? 9.846 -0.539 4.494 1.00 82.94 89 ASN A N 1
ATOM 715 C CA . ASN A 1 89 ? 10.644 -0.964 5.644 1.00 82.94 89 ASN A CA 1
ATOM 716 C C . ASN A 1 89 ? 9.791 -1.088 6.913 1.00 82.94 89 ASN A C 1
ATOM 718 O O . ASN A 1 89 ? 10.009 -1.999 7.708 1.00 82.94 89 ASN A O 1
ATOM 722 N N . ALA A 1 90 ? 8.799 -0.210 7.099 1.00 80.44 90 ALA A N 1
ATOM 723 C C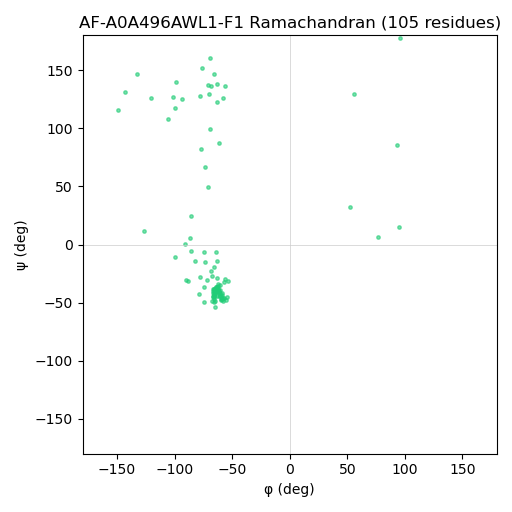A . ALA A 1 90 ? 7.857 -0.308 8.215 1.00 80.44 90 ALA A CA 1
ATOM 724 C C . ALA A 1 90 ? 6.957 -1.555 8.138 1.00 80.44 90 ALA A C 1
ATOM 726 O O . ALA A 1 90 ? 6.402 -1.984 9.148 1.00 80.44 90 ALA A O 1
ATOM 727 N N . TRP A 1 91 ? 6.840 -2.158 6.955 1.00 77.12 91 TRP A N 1
ATOM 728 C CA . TRP A 1 91 ? 6.204 -3.456 6.726 1.00 77.12 91 TRP A CA 1
ATOM 729 C C . TRP A 1 91 ? 7.154 -4.647 6.811 1.00 77.12 91 TRP A C 1
ATOM 731 O O . TRP A 1 91 ? 6.713 -5.783 6.668 1.00 77.12 91 TRP A O 1
ATOM 741 N N . GLY A 1 92 ? 8.436 -4.413 7.093 1.00 75.69 92 GLY A N 1
ATOM 742 C CA . GLY A 1 92 ? 9.455 -5.460 7.106 1.00 75.69 92 GLY A CA 1
ATOM 743 C C . GLY A 1 92 ? 9.901 -5.898 5.709 1.00 75.69 92 GLY A C 1
ATOM 744 O O . GLY A 1 92 ? 10.691 -6.833 5.599 1.00 75.69 92 GLY A O 1
ATOM 745 N N . CYS A 1 93 ? 9.440 -5.218 4.655 1.00 76.00 93 CYS A N 1
ATOM 746 C CA . CYS A 1 93 ? 9.867 -5.447 3.281 1.00 76.00 93 CYS A CA 1
ATOM 747 C C . CYS A 1 93 ? 11.016 -4.490 2.943 1.00 76.00 93 CYS A C 1
ATOM 749 O O . CYS A 1 93 ? 10.881 -3.272 3.048 1.00 76.00 93 CYS A O 1
ATOM 751 N N . CYS A 1 94 ? 12.145 -5.025 2.490 1.00 70.31 94 CYS A N 1
ATOM 752 C CA . CYS A 1 94 ? 13.288 -4.214 2.084 1.00 70.31 94 CYS A CA 1
ATOM 753 C C . CYS A 1 94 ? 13.340 -4.112 0.559 1.00 70.31 94 CYS A C 1
ATOM 755 O O . CYS A 1 94 ? 13.404 -5.125 -0.134 1.00 70.31 94 CYS A O 1
AT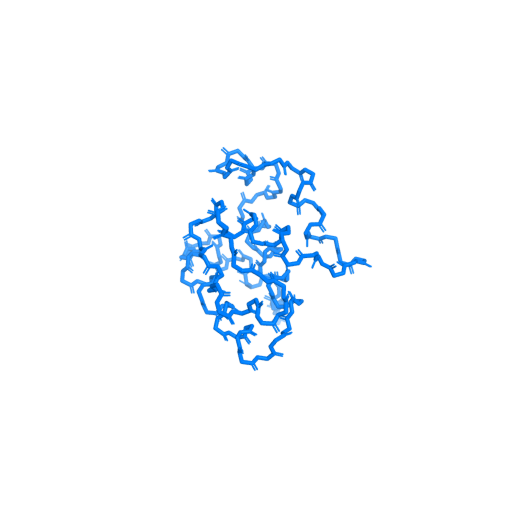OM 757 N N . LEU A 1 95 ? 13.401 -2.891 0.024 1.00 67.44 95 LEU A N 1
ATOM 758 C CA . LEU A 1 95 ? 13.847 -2.708 -1.358 1.00 67.44 95 LEU A CA 1
ATOM 759 C C . LEU A 1 95 ? 15.354 -3.008 -1.432 1.00 67.44 95 LEU A C 1
ATOM 761 O O . LEU A 1 95 ? 16.101 -2.431 -0.634 1.00 67.44 95 LEU A O 1
ATOM 765 N N . PRO A 1 96 ? 15.828 -3.856 -2.366 1.00 62.75 96 PRO A N 1
ATOM 766 C CA . PRO A 1 96 ? 17.253 -4.133 -2.498 1.00 62.75 96 PRO A CA 1
ATOM 767 C C . PRO A 1 96 ? 18.068 -2.854 -2.709 1.00 62.75 96 PRO A C 1
ATOM 769 O O . PRO A 1 96 ? 17.697 -1.984 -3.503 1.00 62.75 96 PRO A O 1
ATOM 772 N N . SER A 1 97 ? 19.202 -2.755 -2.013 1.00 59.06 97 SER A N 1
ATOM 773 C CA . SER A 1 97 ? 20.145 -1.632 -2.106 1.00 59.06 97 SER A CA 1
ATOM 774 C C . SER A 1 97 ? 20.656 -1.406 -3.524 1.00 59.06 97 SER A C 1
ATOM 776 O O . SER A 1 97 ? 20.876 -0.268 -3.929 1.00 59.06 97 SER A O 1
ATOM 778 N N . ASP A 1 98 ? 20.783 -2.480 -4.295 1.00 59.69 98 ASP A N 1
ATOM 779 C CA . ASP A 1 98 ? 21.428 -2.487 -5.612 1.00 59.69 98 ASP A CA 1
ATOM 780 C C . ASP A 1 98 ? 20.555 -1.825 -6.695 1.00 59.69 98 ASP A C 1
ATOM 782 O O . ASP A 1 98 ? 20.986 -1.568 -7.815 1.00 59.69 98 ASP A O 1
ATOM 786 N N . ILE A 1 99 ? 19.320 -1.466 -6.339 1.00 56.78 99 ILE A N 1
ATOM 787 C CA . ILE A 1 99 ? 18.407 -0.674 -7.168 1.00 56.78 99 ILE A CA 1
ATOM 788 C C . ILE A 1 99 ? 18.842 0.811 -7.211 1.00 56.78 99 ILE A C 1
ATOM 790 O O . ILE A 1 99 ? 18.412 1.549 -8.102 1.00 56.78 99 ILE A O 1
ATOM 794 N N . LEU A 1 100 ? 19.730 1.240 -6.296 1.00 49.38 100 LEU A N 1
ATOM 795 C CA . LEU A 1 100 ? 20.245 2.608 -6.134 1.00 49.38 100 LEU A CA 1
ATOM 796 C C . LEU A 1 100 ? 21.452 2.969 -7.015 1.00 49.38 100 LEU A C 1
ATOM 798 O O . LEU A 1 100 ? 22.155 3.932 -6.704 1.00 49.38 100 LEU A O 1
ATOM 802 N N . GLU A 1 101 ? 21.673 2.318 -8.159 1.00 46.66 101 GLU A N 1
ATOM 803 C CA . GLU A 1 101 ? 22.604 2.849 -9.175 1.00 46.66 101 GLU A CA 1
ATOM 804 C C . GLU A 1 101 ? 22.047 4.103 -9.893 1.00 46.66 101 GLU A C 1
ATOM 806 O O . GLU A 1 101 ? 22.045 4.237 -11.110 1.00 46.66 101 GLU A O 1
ATOM 811 N N . SER A 1 102 ? 21.570 5.065 -9.106 1.00 43.06 102 SER A N 1
ATOM 812 C CA . SER A 1 102 ? 22.095 6.422 -9.125 1.00 43.06 102 SER A CA 1
ATOM 813 C C . SER A 1 102 ? 21.942 7.009 -7.713 1.00 43.06 102 SER A C 1
ATOM 815 O O . SER A 1 102 ? 20.823 7.249 -7.265 1.00 43.06 102 SER A O 1
ATOM 817 N N . VAL A 1 103 ? 23.075 7.300 -7.067 1.00 43.38 103 VAL A N 1
ATOM 818 C CA . VAL A 1 103 ? 23.251 7.987 -5.768 1.00 43.38 103 VAL A CA 1
ATOM 819 C C . VAL A 1 103 ? 23.346 7.082 -4.523 1.00 43.38 103 VAL A C 1
ATOM 821 O O . VAL A 1 103 ? 22.403 6.907 -3.761 1.00 43.38 103 VAL A O 1
ATOM 824 N N . ASN A 1 104 ? 24.597 6.651 -4.321 1.00 35.50 104 ASN A N 1
ATOM 825 C CA . ASN A 1 104 ? 25.359 6.370 -3.096 1.00 35.50 104 ASN A CA 1
ATOM 826 C C . ASN A 1 104 ? 24.830 5.375 -2.034 1.00 35.50 104 ASN A C 1
ATOM 828 O O . ASN A 1 104 ? 23.734 5.543 -1.500 1.00 35.50 104 ASN A O 1
ATOM 832 N N . PRO A 1 105 ? 25.680 4.410 -1.615 1.00 41.69 105 PRO A N 1
ATOM 833 C CA . PRO A 1 105 ? 25.396 3.513 -0.502 1.00 41.69 105 PRO A CA 1
ATOM 834 C C . PRO A 1 105 ? 25.463 4.269 0.830 1.00 41.69 105 PRO A C 1
ATOM 836 O O . PRO A 1 105 ? 26.356 5.088 1.057 1.00 41.69 105 PRO A O 1
ATOM 839 N N . CYS A 1 106 ? 24.503 3.989 1.708 1.00 33.88 106 CYS A N 1
ATOM 840 C CA . CYS A 1 106 ? 24.483 4.481 3.080 1.00 33.88 106 CYS A CA 1
ATOM 841 C C . CYS A 1 106 ? 25.756 4.036 3.828 1.00 33.88 106 CYS A C 1
ATOM 843 O O . CYS A 1 106 ? 26.057 2.842 3.861 1.00 33.88 106 CYS A O 1
ATOM 845 N N . ILE A 1 107 ? 26.472 5.003 4.413 1.00 43.56 107 ILE A N 1
ATOM 846 C CA . ILE A 1 107 ? 27.456 4.812 5.494 1.00 43.56 107 ILE A CA 1
ATOM 847 C C . ILE A 1 107 ? 26.734 5.068 6.813 1.00 43.56 107 ILE A C 1
ATOM 849 O O . ILE A 1 107 ? 25.968 6.060 6.853 1.00 43.56 107 ILE A O 1
#

Foldseek 3Di:
DDDDDDPLVVLLVCCQPVNPLVVVLVVLLVVCVVPVDLVSLLSSLVSNQSSQPHLVSVCVVFVDDSVLSVQSNPPVDPDDPVSSQNVCVSVVHHRDPVVPVDDDDDD

Solvent-accessible surface area (backbone atoms only — not comparable to full-atom values): 6461 Å² total; per-residue (Å²): 134,90,83,80,78,53,71,68,62,46,52,21,47,48,48,52,77,68,50,57,60,63,66,53,49,51,55,43,51,53,52,27,71,76,68,72,44,65,66,59,48,37,52,51,51,45,38,51,30,60,31,56,68,26,62,75,52,39,37,75,77,27,93,50,60,60,64,64,55,48,53,44,58,35,89,91,47,87,54,54,69,68,62,5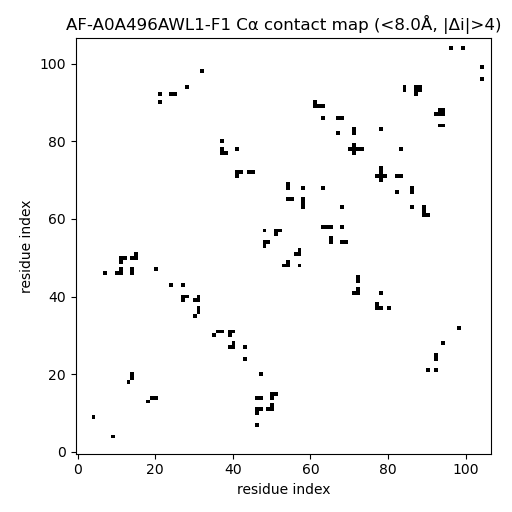1,44,55,56,35,47,54,70,74,43,76,77,68,74,83,77,41,88,74,76,76,83,87,129

Mean predicted aligned error: 7.43 Å

Secondary structure (DSSP, 8-state):
-PPPPPHHHHHHHHHHHS--HHHHHHHHHHHHHHH--HHHHHHHHHHHHHHTTSHHHHHHHSS--HHHHHHHH-TTSPPPHHHHHHHHHHTTPPPPGGGG-SS----

Sequence (107 aa):
MKVYKTWDAFMVEQLREHGDVGGYLDAVIEEYQIHRNLDIIQLALQYIVEAQGGISELTKKIDIEPQVLSEVLDNTRTPNIHTLRTVLNAWGCCLPSDILESVNPCI